Protein AF-A0A1X7JYM8-F1 (afdb_monomer_lite)

Structure (mmCIF, N/CA/C/O backbone):
data_AF-A0A1X7JYM8-F1
#
_entry.id   AF-A0A1X7JYM8-F1
#
loop_
_atom_site.group_PDB
_atom_site.id
_atom_site.type_symbol
_atom_site.label_atom_id
_atom_site.label_alt_id
_atom_site.label_comp_id
_atom_site.label_asym_id
_atom_site.label_entity_id
_atom_site.label_seq_id
_atom_site.pdbx_PDB_ins_code
_atom_site.Cartn_x
_atom_site.Cartn_y
_atom_site.Cartn_z
_atom_site.occupancy
_atom_site.B_iso_or_equiv
_atom_site.auth_seq_id
_atom_site.auth_comp_id
_atom_site.auth_asym_id
_atom_site.auth_atom_id
_atom_site.pdbx_PDB_model_num
ATOM 1 N N . MET A 1 1 ? -14.896 7.352 7.091 1.00 58.19 1 MET A N 1
ATOM 2 C CA . MET A 1 1 ? -14.446 7.261 5.686 1.00 58.19 1 MET A CA 1
ATOM 3 C C . MET A 1 1 ? -14.182 5.798 5.375 1.00 58.19 1 MET A C 1
ATOM 5 O O . MET A 1 1 ? -13.545 5.145 6.192 1.00 58.19 1 MET A O 1
ATOM 9 N N . ILE A 1 2 ? -14.685 5.273 4.258 1.00 74.69 2 ILE A N 1
ATOM 10 C CA . ILE A 1 2 ? -14.370 3.905 3.823 1.00 74.69 2 ILE A CA 1
ATOM 11 C C . ILE A 1 2 ? -13.033 3.957 3.074 1.00 74.69 2 ILE A C 1
ATOM 13 O O . ILE A 1 2 ? -12.925 4.636 2.052 1.00 74.69 2 ILE A O 1
ATOM 17 N N . LEU A 1 3 ? -12.007 3.284 3.605 1.00 80.62 3 LEU A N 1
ATOM 18 C CA . LEU A 1 3 ? -10.673 3.275 2.993 1.00 80.62 3 LEU A CA 1
ATOM 19 C C . LEU A 1 3 ? -10.613 2.444 1.714 1.00 80.62 3 LEU A C 1
ATOM 21 O O . LEU A 1 3 ? -9.874 2.803 0.808 1.00 80.62 3 LEU A O 1
ATOM 25 N N . LEU A 1 4 ? -11.395 1.372 1.620 1.00 88.06 4 LEU A N 1
ATOM 26 C CA . LEU A 1 4 ? -11.362 0.445 0.496 1.00 88.06 4 LEU A CA 1
ATOM 27 C C . LEU A 1 4 ? -12.768 0.303 -0.083 1.00 88.06 4 LEU A C 1
ATOM 29 O O . LEU A 1 4 ? -13.665 -0.135 0.633 1.00 88.06 4 LEU A O 1
ATOM 33 N N . THR A 1 5 ? -12.965 0.702 -1.340 1.00 91.06 5 THR A N 1
ATOM 34 C CA . THR A 1 5 ? -14.213 0.393 -2.055 1.00 91.06 5 THR A CA 1
ATOM 35 C C . THR A 1 5 ? -14.207 -1.074 -2.477 1.00 91.06 5 THR A C 1
ATOM 37 O O . THR A 1 5 ? -13.144 -1.705 -2.494 1.00 91.06 5 THR A O 1
ATOM 40 N N . ASP A 1 6 ? -15.374 -1.621 -2.809 1.00 92.81 6 ASP A N 1
ATOM 41 C CA . ASP A 1 6 ? -15.487 -3.026 -3.205 1.00 92.81 6 ASP A CA 1
ATOM 42 C C . ASP A 1 6 ? -14.690 -3.310 -4.486 1.00 92.81 6 ASP A C 1
ATOM 44 O O . ASP A 1 6 ? -13.996 -4.320 -4.565 1.00 92.81 6 ASP A O 1
ATOM 48 N N . GLU A 1 7 ? -14.643 -2.363 -5.426 1.00 92.69 7 GLU A N 1
ATOM 49 C CA . GLU A 1 7 ? -13.861 -2.496 -6.660 1.00 92.69 7 GLU A CA 1
ATOM 50 C C . GLU A 1 7 ? -12.353 -2.560 -6.374 1.00 92.69 7 GLU A C 1
ATOM 52 O O . GLU A 1 7 ? -11.640 -3.409 -6.911 1.00 92.69 7 GLU A O 1
ATOM 57 N N . LEU A 1 8 ? -11.855 -1.692 -5.482 1.00 93.88 8 LEU A N 1
ATOM 58 C CA . LEU A 1 8 ? -10.447 -1.709 -5.073 1.00 93.88 8 LEU A CA 1
ATOM 59 C C . LEU A 1 8 ? -10.113 -3.001 -4.324 1.00 93.88 8 LEU A C 1
ATOM 61 O O . LEU A 1 8 ? -9.036 -3.567 -4.515 1.00 93.88 8 LEU A O 1
ATOM 65 N N . ARG A 1 9 ? -11.038 -3.484 -3.487 1.00 95.25 9 ARG A N 1
ATOM 66 C CA . ARG A 1 9 ? -10.895 -4.752 -2.770 1.00 95.25 9 ARG A CA 1
ATOM 67 C C . ARG A 1 9 ? -10.773 -5.918 -3.740 1.00 95.25 9 ARG A C 1
ATOM 69 O O . ARG A 1 9 ? -9.861 -6.726 -3.592 1.00 95.25 9 ARG A O 1
ATOM 76 N N . GLU A 1 10 ? -11.661 -6.007 -4.721 1.00 95.62 10 GLU A N 1
ATOM 77 C CA . GLU A 1 10 ? -11.646 -7.074 -5.721 1.00 95.62 10 GLU A CA 1
ATOM 78 C C . GLU A 1 10 ? -10.353 -7.072 -6.536 1.00 95.62 10 GLU A C 1
ATOM 80 O O . GLU A 1 10 ? -9.746 -8.130 -6.721 1.00 95.62 10 GLU A O 1
ATOM 85 N N . GLN A 1 11 ? -9.885 -5.895 -6.959 1.00 95.50 11 GLN A N 1
ATOM 86 C CA . GLN A 1 11 ? -8.636 -5.768 -7.705 1.00 95.50 11 GLN A CA 1
ATOM 87 C C . GLN A 1 11 ? -7.419 -6.181 -6.863 1.00 95.50 11 GLN A C 1
ATOM 89 O O . GLN A 1 11 ? -6.588 -6.963 -7.325 1.00 95.50 11 GLN A O 1
ATOM 94 N N . LEU A 1 12 ? -7.327 -5.725 -5.611 1.00 96.38 12 LEU A N 1
ATOM 95 C CA . LEU A 1 12 ? -6.245 -6.123 -4.705 1.00 96.38 12 LEU A CA 1
ATOM 96 C C . LEU A 1 12 ? -6.267 -7.629 -4.397 1.00 96.38 12 LEU A C 1
ATOM 98 O O . LEU A 1 12 ? -5.208 -8.254 -4.328 1.00 96.38 12 LEU A O 1
ATOM 102 N N . LEU A 1 13 ? -7.452 -8.231 -4.244 1.00 97.00 13 LEU A N 1
ATOM 103 C CA . LEU A 1 13 ? -7.602 -9.679 -4.064 1.00 97.00 13 LEU A CA 1
ATOM 104 C C . LEU A 1 13 ? -7.183 -10.454 -5.317 1.00 97.00 13 LEU A C 1
ATOM 106 O O . LEU A 1 13 ? -6.566 -11.513 -5.205 1.00 97.00 13 LEU A O 1
ATOM 110 N N . ALA A 1 14 ? -7.501 -9.949 -6.511 1.00 96.44 14 ALA A N 1
ATOM 111 C CA . ALA A 1 14 ? -7.055 -10.548 -7.765 1.00 96.44 14 ALA A CA 1
ATOM 112 C C . ALA A 1 14 ? -5.522 -10.535 -7.868 1.00 96.44 14 ALA A C 1
ATOM 114 O O . ALA A 1 14 ? -4.927 -11.574 -8.161 1.00 96.44 14 ALA A O 1
ATOM 115 N N . ASN A 1 15 ? -4.885 -9.412 -7.528 1.00 96.62 15 ASN A N 1
ATOM 116 C CA . ASN A 1 15 ? -3.426 -9.310 -7.464 1.00 96.62 15 ASN A CA 1
ATOM 117 C C . ASN A 1 15 ? -2.840 -10.257 -6.403 1.00 96.62 15 ASN A C 1
ATOM 119 O O . ASN A 1 15 ? -1.876 -10.972 -6.670 1.00 96.62 15 ASN A O 1
ATOM 123 N N . GLY A 1 16 ? -3.478 -10.360 -5.232 1.00 94.50 16 GLY A N 1
ATOM 124 C CA . GLY A 1 16 ? -3.069 -11.247 -4.140 1.00 94.50 16 GLY A CA 1
ATOM 125 C C . GLY A 1 16 ? -3.154 -12.745 -4.446 1.00 94.50 16 GLY A C 1
ATOM 126 O O . GLY A 1 16 ? -2.506 -13.537 -3.755 1.00 94.50 16 GLY A O 1
ATOM 127 N N . ARG A 1 17 ? -3.900 -13.147 -5.486 1.00 94.75 17 ARG A N 1
ATOM 128 C CA . ARG A 1 17 ? -3.892 -14.515 -6.044 1.00 94.75 17 ARG A CA 1
ATOM 129 C C . ARG A 1 17 ? -2.700 -14.766 -6.972 1.00 94.75 17 ARG A C 1
ATOM 131 O O . ARG A 1 17 ? -2.383 -15.921 -7.230 1.00 94.75 17 ARG A O 1
ATOM 138 N N . ASN A 1 18 ? -2.043 -13.712 -7.454 1.00 93.12 18 ASN A N 1
ATOM 139 C CA . ASN A 1 18 ? -0.920 -13.771 -8.387 1.00 93.12 18 ASN A CA 1
ATOM 140 C C . ASN A 1 18 ? 0.295 -12.990 -7.846 1.00 93.12 18 ASN A C 1
ATOM 142 O O . ASN A 1 18 ? 0.737 -12.008 -8.438 1.00 93.12 18 ASN A O 1
ATOM 146 N N . ARG A 1 19 ? 0.811 -13.409 -6.684 1.00 84.56 19 ARG A N 1
ATOM 147 C CA . ARG A 1 19 ? 1.824 -12.670 -5.892 1.00 84.56 19 ARG A CA 1
ATOM 148 C C . ARG A 1 19 ? 3.223 -12.599 -6.517 1.00 84.56 19 ARG A C 1
ATOM 150 O O . ARG A 1 19 ? 4.082 -11.853 -6.045 1.00 84.56 19 ARG A O 1
ATOM 157 N N . ASP A 1 20 ? 3.474 -13.388 -7.555 1.00 86.44 20 ASP A N 1
ATOM 158 C CA . ASP A 1 20 ? 4.775 -13.429 -8.232 1.00 86.44 20 ASP A CA 1
ATOM 159 C C . ASP A 1 20 ? 4.919 -12.344 -9.309 1.00 86.44 20 ASP A C 1
ATOM 161 O O . ASP A 1 20 ? 5.988 -12.184 -9.896 1.00 86.44 20 ASP A O 1
ATOM 165 N N . VAL A 1 21 ? 3.861 -11.564 -9.541 1.00 91.94 21 VAL A N 1
ATOM 166 C CA . VAL A 1 21 ? 3.855 -10.436 -10.471 1.00 91.94 21 VAL A CA 1
ATOM 167 C C . VAL A 1 21 ? 4.217 -9.140 -9.745 1.00 91.94 21 VAL A C 1
ATOM 169 O O . VAL A 1 21 ? 3.833 -8.911 -8.603 1.00 91.94 21 VAL A O 1
ATOM 172 N N . ASP A 1 22 ? 4.971 -8.282 -10.428 1.00 93.19 22 ASP A N 1
ATOM 173 C CA . ASP A 1 22 ? 5.257 -6.920 -9.981 1.00 93.19 22 ASP A CA 1
ATOM 174 C C . ASP A 1 22 ? 4.069 -6.013 -10.321 1.00 93.19 22 ASP A C 1
ATOM 176 O O . ASP A 1 22 ? 3.961 -5.466 -11.422 1.00 93.19 22 ASP A O 1
ATOM 180 N N . HIS A 1 23 ? 3.114 -5.946 -9.397 1.00 95.44 23 HIS A N 1
ATOM 181 C CA . HIS A 1 23 ? 1.860 -5.237 -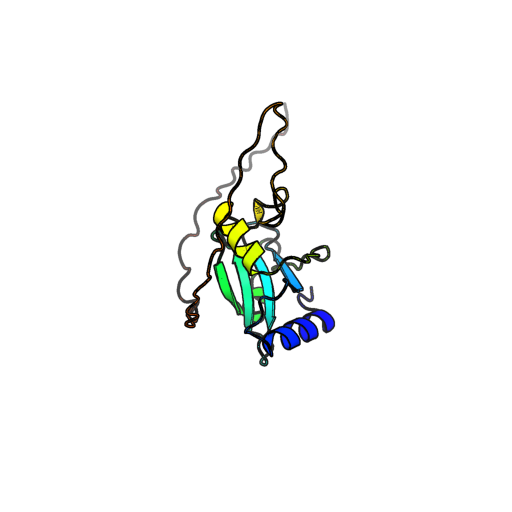9.609 1.00 95.44 23 HIS A CA 1
ATOM 182 C C . HIS A 1 23 ? 2.034 -3.721 -9.548 1.00 95.44 23 HIS A C 1
ATOM 184 O O . HIS A 1 23 ? 2.880 -3.170 -8.841 1.00 95.44 23 HIS A O 1
ATOM 190 N N . VAL A 1 24 ? 1.170 -3.028 -10.281 1.00 94.81 24 VAL A N 1
ATOM 191 C CA . VAL A 1 24 ? 1.003 -1.579 -10.158 1.00 94.81 24 VAL A CA 1
ATOM 192 C C . VAL A 1 24 ? 0.202 -1.291 -8.883 1.00 94.81 24 VAL A C 1
ATOM 194 O O . VAL A 1 24 ? -0.806 -1.967 -8.653 1.00 94.81 24 VAL A O 1
ATOM 197 N N . PRO A 1 25 ? 0.600 -0.304 -8.056 1.00 95.38 25 PRO A N 1
ATOM 198 C CA . PRO A 1 25 ? -0.183 0.095 -6.894 1.00 95.38 25 PRO A CA 1
ATOM 199 C C . PRO A 1 25 ? -1.624 0.442 -7.264 1.00 95.38 25 PRO A C 1
ATOM 201 O O . PRO A 1 25 ? -1.874 1.290 -8.120 1.00 95.38 25 PRO A O 1
ATOM 204 N N . VAL A 1 26 ? -2.569 -0.205 -6.588 1.00 94.69 26 VAL A N 1
ATOM 205 C CA . VAL A 1 26 ? -4.010 -0.048 -6.825 1.00 94.69 26 VAL A CA 1
ATOM 206 C C . VAL A 1 26 ? -4.570 1.099 -5.993 1.00 94.69 26 VAL A C 1
ATOM 208 O O . VAL A 1 26 ? -5.456 1.829 -6.430 1.00 94.69 26 VAL A O 1
ATOM 211 N N . VAL A 1 27 ? -4.048 1.278 -4.780 1.00 94.31 27 VAL A N 1
ATOM 212 C CA . VAL A 1 27 ? -4.508 2.315 -3.860 1.00 94.31 27 VAL A CA 1
ATOM 213 C C . VAL A 1 27 ? -3.340 2.908 -3.093 1.00 94.31 27 VAL A C 1
ATOM 215 O O . VAL A 1 27 ? -2.390 2.218 -2.723 1.00 94.31 27 VAL A O 1
ATOM 218 N N . LYS A 1 28 ? -3.436 4.212 -2.843 1.00 94.31 28 LYS A N 1
ATOM 219 C CA . LYS A 1 28 ? -2.511 4.951 -1.999 1.00 94.31 28 LYS A CA 1
ATOM 220 C C . LYS A 1 28 ? -3.222 5.442 -0.748 1.00 94.31 28 LYS A C 1
ATOM 222 O O . LYS A 1 28 ? -4.253 6.112 -0.835 1.00 94.31 28 LYS A O 1
ATOM 227 N N . PHE A 1 29 ? -2.624 5.164 0.398 1.00 94.69 29 PHE A N 1
ATOM 228 C CA . PHE A 1 29 ? -3.014 5.696 1.693 1.00 94.69 29 PHE A CA 1
ATOM 229 C C . PHE A 1 29 ? -1.976 6.694 2.191 1.00 94.69 29 PHE A C 1
ATOM 231 O O . PHE A 1 29 ? -0.792 6.592 1.856 1.00 94.69 29 PHE A O 1
ATOM 238 N N . PHE A 1 30 ? -2.405 7.661 2.993 1.00 93.88 30 PHE A N 1
ATOM 239 C CA . PHE A 1 30 ? -1.500 8.628 3.597 1.00 93.88 30 PHE A CA 1
ATOM 240 C C . PHE A 1 30 ? -1.999 9.122 4.954 1.00 93.88 30 PHE A C 1
ATOM 242 O O . PHE A 1 30 ? -3.197 9.158 5.236 1.00 93.88 30 PHE A O 1
ATOM 249 N N . ASN A 1 31 ? -1.050 9.521 5.795 1.00 93.06 31 ASN A N 1
ATOM 250 C CA . ASN A 1 31 ? -1.312 10.247 7.026 1.00 93.06 31 ASN A CA 1
ATOM 251 C C . ASN A 1 31 ? -1.452 11.753 6.716 1.00 93.06 31 ASN A C 1
ATOM 253 O O . ASN A 1 31 ? -0.459 12.377 6.331 1.00 93.06 31 ASN A O 1
ATOM 257 N N . PRO A 1 32 ? -2.633 12.373 6.901 1.00 90.50 32 PRO A N 1
ATOM 258 C CA . PRO A 1 32 ? -2.833 13.796 6.608 1.00 90.50 32 PRO A CA 1
ATOM 259 C C . PRO A 1 32 ? -2.040 14.748 7.522 1.00 90.50 32 PRO A C 1
ATOM 261 O O . PRO A 1 32 ? -1.893 15.922 7.191 1.00 90.50 32 PRO A O 1
ATOM 264 N N . PHE A 1 33 ? -1.514 14.269 8.653 1.00 87.38 33 PHE A N 1
ATOM 265 C CA . PHE A 1 33 ? -0.831 15.090 9.660 1.00 87.38 33 PHE A CA 1
ATOM 266 C C . PHE A 1 33 ? 0.677 14.851 9.765 1.00 87.38 33 PHE A C 1
ATOM 268 O O . PHE A 1 33 ? 1.310 15.401 10.666 1.00 87.38 33 PHE A O 1
ATOM 275 N N . GLY A 1 34 ? 1.284 14.049 8.888 1.00 83.62 34 GLY A N 1
ATOM 276 C CA . GLY A 1 34 ? 2.723 13.822 8.984 1.00 83.62 34 GLY A CA 1
ATOM 277 C C . GLY A 1 34 ? 3.267 12.735 8.075 1.00 83.62 34 GLY A C 1
ATOM 278 O O . GLY A 1 34 ? 3.084 12.754 6.859 1.00 83.62 34 GLY A O 1
ATOM 279 N N . GLU A 1 35 ? 4.041 11.835 8.672 1.00 85.69 35 GLU A N 1
ATOM 280 C CA . GLU A 1 35 ? 4.686 10.727 7.969 1.00 85.69 35 GLU A CA 1
ATOM 281 C C . GLU A 1 35 ? 3.751 9.529 7.843 1.00 85.69 35 GLU A C 1
ATOM 283 O O . GLU A 1 35 ? 2.844 9.347 8.660 1.00 85.69 35 GLU A O 1
ATOM 288 N N . GLY A 1 36 ? 3.977 8.720 6.810 1.00 91.75 36 GLY A N 1
ATOM 289 C CA . GLY A 1 36 ? 3.116 7.598 6.467 1.00 91.75 36 GLY A CA 1
ATOM 290 C C . GLY A 1 36 ? 2.498 7.771 5.091 1.00 91.75 36 GLY A C 1
ATOM 291 O O . GLY A 1 36 ? 1.523 8.504 4.915 1.00 91.75 36 GLY A O 1
ATOM 292 N N . VAL A 1 37 ? 3.067 7.072 4.117 1.00 94.12 37 VAL A N 1
ATOM 293 C CA . VAL A 1 37 ? 2.464 6.808 2.812 1.00 94.12 37 VAL A CA 1
ATOM 294 C C . VAL A 1 37 ? 2.515 5.306 2.580 1.00 94.12 37 VAL A C 1
ATOM 296 O O . VAL A 1 37 ? 3.551 4.691 2.792 1.00 94.12 37 VAL A O 1
ATOM 299 N N . TRP A 1 38 ? 1.416 4.722 2.119 1.00 95.69 38 TRP A N 1
ATOM 300 C CA . TRP A 1 38 ? 1.348 3.307 1.768 1.00 95.69 38 TRP A CA 1
ATOM 301 C C . TRP A 1 38 ? 0.782 3.166 0.364 1.00 95.69 38 TRP A C 1
ATOM 303 O O . TRP A 1 38 ? -0.257 3.742 0.054 1.00 95.69 38 TRP A O 1
ATOM 313 N N . LEU A 1 39 ? 1.455 2.405 -0.485 1.00 96.00 39 LEU A N 1
ATOM 314 C CA . LEU A 1 39 ? 1.024 2.025 -1.823 1.00 96.00 39 LEU A CA 1
ATOM 315 C C . LEU A 1 39 ? 0.700 0.536 -1.785 1.00 96.00 39 LEU A C 1
ATOM 317 O O . LEU A 1 39 ? 1.619 -0.275 -1.731 1.00 96.00 39 LEU A O 1
ATOM 321 N N . ALA A 1 40 ? -0.582 0.180 -1.781 1.00 96.75 40 ALA A N 1
ATOM 322 C CA . ALA A 1 40 ? -0.994 -1.217 -1.729 1.00 96.75 40 ALA A CA 1
ATOM 323 C C . ALA A 1 40 ? -1.133 -1.798 -3.139 1.00 96.75 40 ALA A C 1
ATOM 325 O O . ALA A 1 40 ? -1.748 -1.193 -4.026 1.00 96.75 40 ALA A O 1
ATOM 326 N N . THR A 1 41 ? -0.576 -2.989 -3.321 1.00 96.88 41 THR A N 1
ATOM 327 C CA . THR A 1 41 ? -0.598 -3.766 -4.563 1.00 96.88 41 THR A CA 1
ATOM 328 C C . THR A 1 41 ? -1.452 -5.017 -4.446 1.00 96.88 41 THR A C 1
ATOM 330 O O . THR A 1 41 ? -2.119 -5.376 -5.414 1.00 96.88 41 THR A O 1
ATOM 333 N N . GLU A 1 42 ? -1.490 -5.651 -3.275 1.00 97.12 42 GLU A N 1
ATOM 334 C CA . GLU A 1 42 ? -2.230 -6.888 -3.031 1.00 97.12 42 GLU A CA 1
ATOM 335 C C . GLU A 1 42 ? -2.993 -6.845 -1.706 1.00 97.12 42 GLU A C 1
ATOM 337 O O . GLU A 1 42 ? -2.616 -6.151 -0.760 1.00 97.12 42 GLU A O 1
ATOM 342 N N . LEU A 1 43 ? -4.043 -7.663 -1.634 1.00 97.19 43 LEU A N 1
ATOM 343 C CA . LEU A 1 43 ? -4.756 -8.001 -0.408 1.00 97.19 43 LE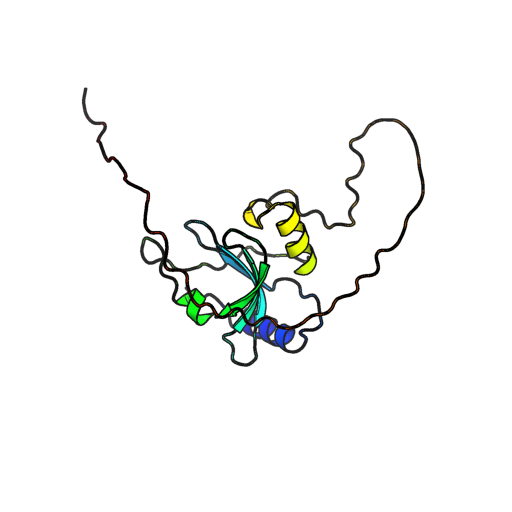U A CA 1
ATOM 344 C C . LEU A 1 43 ? -4.809 -9.523 -0.266 1.00 97.19 43 LEU A C 1
ATOM 346 O O . LEU A 1 43 ? -5.046 -10.249 -1.236 1.00 97.19 43 LEU A O 1
ATOM 350 N N . ASP A 1 44 ? -4.569 -10.015 0.943 1.00 94.94 44 ASP A N 1
ATOM 351 C CA . ASP A 1 44 ? -4.673 -11.432 1.252 1.00 94.94 44 ASP A CA 1
ATOM 352 C C . ASP A 1 44 ? -6.133 -11.933 1.175 1.00 94.94 44 ASP A C 1
ATOM 354 O O . ASP A 1 44 ? -7.066 -11.142 1.320 1.00 94.94 44 ASP A O 1
ATOM 358 N N . PRO A 1 45 ? -6.364 -13.244 0.975 1.00 93.00 45 PRO A N 1
ATOM 359 C CA . PRO A 1 45 ? -7.711 -13.821 0.935 1.00 93.00 45 PRO A CA 1
ATOM 360 C C . PRO A 1 45 ? -8.583 -13.538 2.170 1.00 93.00 45 PRO A C 1
ATOM 362 O O . PRO A 1 45 ? -9.801 -13.454 2.036 1.00 93.00 45 PRO A O 1
ATOM 365 N N . GLY A 1 46 ? -7.979 -13.391 3.353 1.00 92.75 46 GLY A N 1
ATOM 366 C CA . GLY A 1 46 ? -8.634 -12.991 4.601 1.00 92.75 46 GLY A CA 1
ATOM 367 C C . GLY A 1 46 ? -9.120 -11.540 4.605 1.00 92.75 46 GLY A C 1
ATOM 368 O O . GLY A 1 46 ? -9.934 -11.167 5.446 1.00 92.75 46 GLY A O 1
ATOM 369 N N . GLY A 1 47 ? -8.688 -10.735 3.634 1.00 92.50 47 GLY A N 1
ATOM 370 C CA . GLY A 1 47 ? -9.208 -9.398 3.388 1.00 92.50 47 GLY A CA 1
ATOM 371 C C . GLY A 1 47 ? -8.699 -8.334 4.357 1.00 92.50 47 GLY A C 1
ATOM 372 O O . GLY A 1 47 ? -9.272 -7.237 4.362 1.00 92.50 47 GLY A O 1
ATOM 373 N N . ASP A 1 48 ? -7.656 -8.644 5.132 1.00 94.75 48 ASP A N 1
ATOM 374 C CA . ASP A 1 48 ? -7.065 -7.741 6.122 1.00 94.75 48 ASP A CA 1
ATOM 375 C C . ASP A 1 48 ? -5.589 -7.443 5.847 1.00 94.75 48 ASP A C 1
ATOM 377 O O . ASP A 1 48 ? -5.181 -6.289 5.945 1.00 94.75 48 ASP A O 1
ATOM 381 N N . ILE A 1 49 ? -4.783 -8.432 5.454 1.00 96.31 49 ILE A N 1
ATOM 382 C CA . ILE A 1 49 ? -3.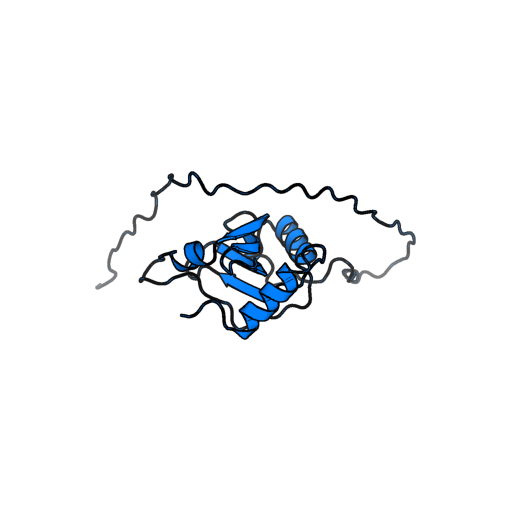348 -8.212 5.255 1.00 96.31 49 ILE A CA 1
ATOM 383 C C . ILE A 1 49 ? -3.101 -7.670 3.848 1.00 96.31 49 ILE A C 1
ATOM 385 O O . ILE A 1 49 ? -3.325 -8.356 2.851 1.00 96.31 49 ILE A O 1
ATOM 389 N N . MET A 1 50 ? -2.622 -6.433 3.761 1.00 96.75 50 MET A N 1
ATOM 390 C CA . MET A 1 50 ? -2.194 -5.796 2.517 1.00 96.75 50 MET A CA 1
ATOM 391 C C . MET A 1 50 ? -0.688 -5.960 2.319 1.00 96.75 50 MET A C 1
ATOM 393 O O . MET A 1 50 ? 0.053 -6.039 3.296 1.00 96.75 50 MET A O 1
ATOM 397 N N . PHE A 1 51 ? -0.240 -5.981 1.064 1.00 97.00 51 PHE A N 1
ATOM 398 C CA . PHE A 1 51 ? 1.174 -5.897 0.687 1.00 97.00 51 PHE A CA 1
ATOM 399 C C . PHE A 1 51 ? 1.404 -4.711 -0.251 1.00 97.00 51 PHE A C 1
ATOM 401 O O . PHE A 1 51 ? 0.511 -4.308 -1.003 1.00 97.00 51 PHE A O 1
ATOM 408 N N . GLY A 1 52 ? 2.609 -4.151 -0.190 1.00 96.25 52 GLY A N 1
ATOM 409 C CA . GLY A 1 52 ? 3.093 -3.154 -1.134 1.00 96.25 52 GLY A CA 1
ATOM 410 C C . GLY A 1 52 ? 4.236 -2.332 -0.553 1.00 96.25 52 GLY A C 1
ATOM 411 O O . GLY A 1 52 ? 5.033 -2.842 0.232 1.00 96.25 52 GLY A O 1
ATOM 412 N N . LEU A 1 53 ? 4.326 -1.058 -0.935 1.00 96.62 53 LEU A N 1
ATOM 413 C CA . LEU A 1 53 ? 5.376 -0.144 -0.477 1.00 96.62 53 LEU A CA 1
ATOM 414 C C . LEU A 1 53 ? 4.853 0.773 0.633 1.00 96.62 53 LEU A C 1
ATOM 416 O O . LEU A 1 53 ? 3.929 1.553 0.406 1.00 96.62 53 LEU A O 1
ATOM 420 N N . ALA A 1 54 ? 5.473 0.723 1.806 1.00 96.00 54 ALA A N 1
ATOM 421 C CA . ALA A 1 54 ? 5.189 1.593 2.939 1.00 96.00 54 ALA A CA 1
ATOM 422 C C . ALA A 1 54 ? 6.354 2.560 3.179 1.00 96.00 54 ALA A C 1
ATOM 424 O O . ALA A 1 54 ? 7.513 2.186 3.061 1.00 96.00 54 ALA A O 1
ATOM 425 N N . ASP A 1 55 ? 6.056 3.803 3.535 1.00 94.19 55 ASP A N 1
ATOM 426 C CA . ASP A 1 55 ? 7.038 4.808 3.929 1.00 94.19 55 ASP A CA 1
ATOM 427 C C . ASP A 1 55 ? 6.534 5.577 5.151 1.00 94.19 55 ASP A C 1
ATOM 429 O O . ASP A 1 55 ? 5.725 6.506 5.056 1.00 94.19 55 ASP A O 1
ATOM 433 N N . ILE A 1 56 ? 7.037 5.163 6.309 1.00 89.81 56 ILE A N 1
ATOM 434 C CA . ILE A 1 56 ? 6.811 5.781 7.623 1.00 89.81 56 ILE A CA 1
ATOM 435 C C . ILE A 1 56 ? 8.075 6.499 8.124 1.00 89.81 56 ILE A C 1
ATOM 437 O O . ILE A 1 56 ? 8.340 6.524 9.321 1.00 89.81 56 ILE A O 1
ATOM 441 N N . GLY A 1 57 ? 8.876 7.032 7.195 1.00 88.31 57 GLY A N 1
ATOM 442 C CA . GLY A 1 57 ? 10.192 7.626 7.456 1.00 88.31 57 GLY A CA 1
ATOM 443 C C . GLY A 1 57 ? 11.332 6.858 6.779 1.00 88.31 57 GLY A C 1
ATOM 444 O O . GLY A 1 57 ? 12.412 7.409 6.577 1.00 88.31 57 GLY A O 1
ATOM 445 N N . TYR A 1 58 ? 11.078 5.610 6.379 1.00 88.56 58 TYR A N 1
ATOM 446 C CA . TYR A 1 58 ? 11.954 4.807 5.535 1.00 88.56 58 TYR A CA 1
ATOM 447 C C . TYR A 1 58 ? 11.101 3.965 4.570 1.00 88.56 58 TYR A C 1
ATOM 449 O O . TYR A 1 58 ? 10.191 3.276 5.038 1.00 88.56 58 TYR A O 1
ATOM 457 N N . PRO A 1 59 ? 11.346 4.021 3.248 1.00 93.31 59 PRO A N 1
ATOM 458 C CA . PRO A 1 59 ? 10.568 3.269 2.273 1.00 93.31 59 PRO A CA 1
ATOM 459 C C . PRO A 1 59 ? 10.938 1.779 2.280 1.00 93.31 59 PRO A C 1
ATOM 461 O O . PRO A 1 59 ? 12.092 1.415 2.058 1.00 93.31 59 PRO A O 1
ATOM 464 N N . GLU A 1 60 ? 9.944 0.915 2.472 1.00 94.56 60 GLU A N 1
ATOM 465 C CA . GLU A 1 60 ? 10.098 -0.536 2.576 1.00 94.56 60 GLU A CA 1
ATOM 466 C C . GLU A 1 60 ? 8.947 -1.284 1.884 1.00 94.56 60 GLU A C 1
ATOM 468 O O . GLU A 1 60 ? 7.778 -0.912 2.000 1.00 94.56 60 GLU A O 1
ATOM 473 N N . LEU A 1 61 ? 9.277 -2.366 1.169 1.00 95.38 61 LEU A N 1
ATOM 474 C CA . LEU A 1 61 ? 8.283 -3.327 0.686 1.00 95.38 61 LEU A CA 1
ATOM 475 C C . LEU A 1 61 ? 7.911 -4.292 1.810 1.00 95.38 61 LEU A C 1
ATOM 477 O O . LEU A 1 61 ? 8.771 -5.014 2.311 1.00 95.38 61 LEU A O 1
ATOM 481 N N . GLY A 1 62 ? 6.633 -4.357 2.164 1.00 94.56 62 GLY A N 1
ATOM 482 C CA . GLY A 1 62 ? 6.190 -5.140 3.310 1.00 94.56 62 GLY A CA 1
ATOM 483 C C . GLY A 1 62 ? 4.699 -5.436 3.310 1.00 94.56 62 GLY A C 1
ATOM 484 O O . GLY A 1 62 ? 3.963 -5.046 2.405 1.00 94.56 62 GLY A O 1
ATOM 485 N N . SER A 1 63 ? 4.269 -6.160 4.342 1.00 95.44 63 SER A N 1
ATOM 486 C CA . SER A 1 63 ? 2.853 -6.412 4.623 1.00 95.44 63 SER A CA 1
ATOM 487 C C . SER A 1 63 ? 2.391 -5.619 5.839 1.00 95.44 63 SER A C 1
ATOM 489 O O . SER A 1 63 ? 3.174 -5.397 6.758 1.00 95.44 63 SER A O 1
ATOM 491 N N . TRP A 1 64 ? 1.121 -5.231 5.872 1.00 95.75 64 TRP A N 1
ATOM 492 C CA . TRP A 1 64 ? 0.508 -4.554 7.016 1.00 95.75 64 TRP A CA 1
ATOM 493 C C . TRP A 1 64 ? -0.994 -4.841 7.087 1.00 95.75 64 TRP A C 1
ATOM 495 O O . TRP A 1 64 ? -1.619 -5.178 6.082 1.00 95.75 64 TRP A O 1
ATOM 505 N N . SER A 1 65 ? -1.587 -4.701 8.273 1.00 95.25 65 SER A N 1
ATOM 506 C CA . SER A 1 65 ? -3.022 -4.916 8.471 1.00 95.25 65 SER A CA 1
ATOM 507 C C . SER A 1 65 ? -3.845 -3.678 8.093 1.00 95.25 65 SER A C 1
ATOM 509 O O . SER A 1 65 ? -3.545 -2.544 8.487 1.00 95.25 65 SER A O 1
ATOM 511 N N . LEU A 1 66 ? -4.918 -3.896 7.331 1.00 94.31 66 LEU A N 1
ATOM 512 C CA . LEU A 1 66 ? -5.918 -2.887 6.999 1.00 94.31 66 LEU A CA 1
ATOM 513 C C . LEU A 1 66 ? -6.696 -2.458 8.244 1.00 94.31 66 LEU A C 1
ATOM 515 O O . LEU A 1 66 ? -6.934 -1.263 8.423 1.00 94.31 66 LEU A O 1
ATOM 519 N N . SER A 1 67 ? -7.087 -3.400 9.102 1.00 93.44 67 SER A N 1
ATOM 520 C CA . SER A 1 67 ? -7.817 -3.099 10.333 1.00 93.44 67 SER A CA 1
ATOM 521 C C . SER A 1 67 ? -6.969 -2.301 11.324 1.00 93.44 67 SER A C 1
ATOM 523 O O . SER A 1 67 ? -7.465 -1.318 11.878 1.00 93.44 67 SER A O 1
ATOM 525 N N . GLU A 1 68 ? -5.679 -2.619 11.477 1.00 93.44 68 GLU A N 1
ATOM 526 C CA . GLU A 1 68 ? -4.758 -1.805 12.284 1.00 93.44 68 GLU A CA 1
ATOM 527 C C . GLU A 1 68 ? -4.614 -0.394 11.712 1.00 93.44 68 GLU A C 1
ATOM 529 O O . GLU A 1 68 ? -4.742 0.589 12.443 1.00 93.44 68 GLU A O 1
ATOM 534 N N . MET A 1 69 ? -4.442 -0.272 10.392 1.00 92.31 69 MET A N 1
ATOM 535 C CA . MET A 1 69 ? -4.374 1.024 9.715 1.00 92.31 69 MET A CA 1
ATOM 536 C C . MET A 1 69 ? -5.653 1.855 9.922 1.00 92.31 69 MET A C 1
ATOM 538 O O . MET A 1 69 ? -5.580 3.058 10.176 1.00 92.31 69 MET A O 1
ATOM 542 N N . GLN A 1 70 ? -6.831 1.226 9.864 1.00 91.38 70 GLN A N 1
ATOM 543 C CA . GLN A 1 70 ? -8.126 1.861 10.145 1.00 91.38 70 GLN A CA 1
ATOM 544 C C . GLN A 1 70 ? -8.311 2.224 11.624 1.00 91.38 70 GLN A C 1
ATOM 546 O O . GLN A 1 70 ? -9.079 3.137 11.949 1.00 91.38 70 GLN A O 1
ATOM 551 N N . ALA A 1 71 ? -7.631 1.523 12.530 1.00 92.75 71 ALA A N 1
ATOM 552 C CA . ALA A 1 71 ? -7.668 1.786 13.962 1.00 92.75 71 ALA A CA 1
ATOM 553 C C . ALA A 1 71 ? -6.787 2.975 14.374 1.00 92.75 71 ALA A C 1
ATOM 555 O O . ALA A 1 71 ? -7.008 3.536 15.449 1.00 92.75 71 ALA A O 1
ATOM 556 N N . ILE A 1 72 ? -5.851 3.417 13.525 1.00 90.50 72 ILE A N 1
ATOM 557 C CA . ILE A 1 72 ? -5.016 4.596 13.789 1.00 90.50 72 ILE A CA 1
ATOM 558 C C . ILE A 1 72 ? -5.908 5.820 14.047 1.00 90.50 72 ILE A C 1
ATOM 560 O O . ILE A 1 72 ? -6.842 6.123 13.296 1.00 90.50 72 ILE A O 1
ATOM 564 N N . ARG A 1 73 ? -5.620 6.530 15.142 1.00 91.50 73 ARG A N 1
ATOM 565 C CA . ARG A 1 73 ? -6.272 7.788 15.518 1.00 91.50 73 ARG A CA 1
ATOM 566 C C . ARG A 1 73 ? -5.241 8.903 15.535 1.00 91.50 73 ARG A C 1
ATOM 568 O O . ARG A 1 73 ? -4.280 8.869 16.298 1.00 91.50 73 ARG A O 1
ATOM 575 N N . LEU A 1 74 ? -5.464 9.876 14.669 1.00 89.56 74 LEU A N 1
ATOM 576 C CA . LEU A 1 74 ? -4.651 11.065 14.479 1.00 89.56 74 LEU A CA 1
ATOM 577 C C . LEU A 1 74 ? -5.309 12.269 15.176 1.00 89.56 74 LEU A C 1
ATOM 579 O O . LEU A 1 74 ? -6.446 12.165 15.660 1.00 89.56 74 LEU A O 1
ATOM 583 N N . PRO A 1 75 ? -4.622 13.426 15.240 1.00 91.81 75 PRO A N 1
ATOM 584 C CA . PRO A 1 75 ? -5.219 14.657 15.741 1.00 91.81 75 PRO A CA 1
ATOM 585 C C . PRO A 1 75 ? -6.593 14.944 15.123 1.00 91.81 75 PRO A C 1
ATOM 587 O O . PRO A 1 75 ? -6.870 14.599 13.974 1.00 91.81 75 PRO A O 1
ATOM 590 N N . PHE A 1 76 ? -7.467 15.564 15.920 1.00 88.31 76 PHE A N 1
ATOM 591 C CA . PHE A 1 76 ? -8.857 15.875 15.556 1.00 88.31 76 PHE A CA 1
ATOM 592 C C . PHE A 1 76 ? -9.740 14.650 15.258 1.00 88.31 76 PHE A C 1
ATOM 594 O O . PHE A 1 76 ? -10.804 14.785 14.661 1.00 88.31 76 PHE A O 1
ATOM 601 N N . GLY A 1 77 ? -9.327 13.454 15.696 1.00 86.31 77 GLY A N 1
ATOM 602 C CA . GLY A 1 77 ? -10.092 12.221 15.497 1.00 86.31 77 GLY A CA 1
ATOM 603 C C . GLY A 1 77 ? -10.052 11.702 14.060 1.00 86.31 77 GLY A C 1
ATOM 604 O O . GLY A 1 77 ? -10.853 10.839 13.702 1.00 86.31 77 GLY A O 1
ATOM 605 N N . MET A 1 78 ? -9.133 12.216 13.240 1.00 88.38 78 MET A N 1
ATOM 606 C CA . MET A 1 78 ? -8.945 11.735 11.875 1.00 88.38 78 MET A CA 1
ATOM 607 C C . MET A 1 78 ? -8.224 10.384 11.883 1.00 88.38 78 MET A C 1
ATOM 609 O O . MET A 1 78 ? -7.591 9.993 12.866 1.00 88.38 78 MET A O 1
ATOM 613 N N . GLY A 1 79 ? -8.328 9.657 10.781 1.00 92.38 79 GLY A N 1
ATOM 614 C CA . GLY A 1 79 ? -7.566 8.436 10.547 1.00 92.38 79 GLY A CA 1
ATOM 615 C C . GLY A 1 79 ? -6.630 8.611 9.362 1.00 92.38 79 GLY A C 1
ATOM 616 O O . GLY A 1 79 ? -6.508 9.699 8.799 1.00 92.38 79 GLY A O 1
ATOM 617 N N . ILE A 1 80 ? -6.007 7.511 8.961 1.00 93.75 80 ILE A N 1
ATOM 618 C CA . ILE A 1 80 ? -5.380 7.419 7.644 1.00 93.75 80 ILE A CA 1
ATOM 619 C C . ILE A 1 80 ? -6.433 7.705 6.566 1.00 93.75 80 ILE A C 1
ATOM 621 O O . ILE A 1 80 ? -7.603 7.350 6.724 1.00 93.75 80 ILE A O 1
ATOM 625 N N . GLU A 1 81 ? -6.021 8.350 5.478 1.00 93.31 81 GLU A N 1
ATOM 626 C CA . GLU A 1 81 ? -6.885 8.686 4.349 1.00 93.31 81 GLU A CA 1
ATOM 627 C C . GLU A 1 81 ? -6.458 7.956 3.078 1.00 93.31 81 GLU A C 1
ATOM 629 O O . GLU A 1 81 ? -5.301 7.566 2.916 1.00 93.31 81 GLU A O 1
ATOM 634 N N . ARG A 1 82 ? -7.410 7.782 2.157 1.00 93.31 82 ARG A N 1
ATOM 635 C CA . ARG A 1 82 ? -7.157 7.281 0.805 1.00 93.31 82 ARG A CA 1
ATOM 636 C C . ARG A 1 82 ? -7.005 8.453 -0.160 1.00 93.31 82 ARG A C 1
ATOM 638 O O . ARG A 1 82 ? -7.868 9.325 -0.217 1.00 93.31 82 ARG A O 1
ATOM 645 N N . ASP A 1 83 ? -5.960 8.420 -0.978 1.00 90.81 83 ASP A N 1
ATOM 646 C CA . ASP A 1 83 ? -5.753 9.371 -2.070 1.00 90.81 83 ASP A CA 1
ATOM 647 C C . ASP A 1 83 ? -6.644 8.995 -3.267 1.00 90.81 83 ASP A C 1
ATOM 649 O O . ASP A 1 83 ? -6.419 7.987 -3.937 1.00 90.81 83 ASP A O 1
ATOM 653 N N . LEU A 1 84 ? -7.684 9.796 -3.519 1.00 85.75 84 LEU A N 1
ATOM 654 C CA . LEU A 1 84 ? -8.657 9.560 -4.595 1.00 85.75 84 LEU A CA 1
ATOM 655 C C . LEU A 1 84 ? -8.104 9.869 -5.990 1.00 85.75 84 LEU A C 1
ATOM 657 O O . LEU A 1 84 ? -8.650 9.390 -6.980 1.00 85.75 84 LEU A O 1
ATOM 661 N N . LEU A 1 85 ? -7.054 10.689 -6.069 1.00 79.56 85 LEU A N 1
ATOM 662 C CA . LEU A 1 85 ? -6.440 11.122 -7.326 1.00 79.56 85 LEU A CA 1
ATOM 663 C C . LEU A 1 85 ? -5.180 10.314 -7.652 1.00 79.56 85 LEU A C 1
ATOM 665 O O . LEU A 1 85 ? -4.490 10.600 -8.631 1.00 79.56 85 LEU A O 1
ATOM 669 N N . SER A 1 86 ? -4.862 9.316 -6.828 1.00 74.56 86 SER A N 1
ATOM 670 C CA . SER A 1 86 ? -3.726 8.440 -7.051 1.00 74.56 86 SER A CA 1
ATOM 671 C C . SER A 1 86 ? -3.999 7.521 -8.238 1.00 74.56 86 SER A C 1
ATOM 673 O O . SER A 1 86 ? -4.682 6.510 -8.110 1.00 74.56 86 SER A O 1
ATOM 675 N N . ALA A 1 87 ? -3.420 7.865 -9.385 1.00 75.00 87 ALA A N 1
ATOM 676 C CA . ALA A 1 87 ? -3.348 7.013 -10.562 1.00 75.00 87 ALA A CA 1
ATOM 677 C C . ALA A 1 87 ? -1.882 6.875 -10.985 1.00 75.00 87 ALA A C 1
ATOM 679 O O . ALA A 1 87 ? -1.166 7.867 -11.132 1.00 75.00 87 ALA A O 1
ATOM 680 N N . THR A 1 88 ? -1.427 5.641 -11.168 1.00 83.44 88 THR A N 1
ATOM 681 C CA . THR A 1 88 ? -0.087 5.332 -11.667 1.00 83.44 88 THR A CA 1
ATOM 682 C C . THR A 1 88 ? -0.149 4.108 -12.567 1.00 83.44 88 THR A C 1
ATOM 684 O O . THR A 1 88 ? -1.017 3.257 -12.405 1.00 83.44 88 THR A O 1
ATOM 687 N N . SER A 1 89 ? 0.758 4.045 -13.535 1.00 87.50 89 SER A N 1
ATOM 688 C CA . SER A 1 89 ? 0.981 2.885 -14.402 1.00 87.50 89 SER A CA 1
ATOM 689 C C . SER A 1 89 ? 2.324 2.206 -14.120 1.00 87.50 89 SER A C 1
ATOM 691 O O . SER A 1 89 ? 2.710 1.285 -14.836 1.00 87.50 89 SER A O 1
ATOM 693 N N . LEU A 1 90 ? 3.055 2.674 -13.102 1.00 89.44 90 LEU A N 1
ATOM 694 C CA . LEU A 1 90 ? 4.374 2.158 -12.753 1.00 89.44 90 LEU A CA 1
ATOM 695 C C . LEU A 1 90 ? 4.262 1.017 -11.731 1.00 89.44 90 LEU A C 1
ATOM 697 O O . LEU A 1 90 ? 3.554 1.185 -10.733 1.00 89.44 90 LEU A O 1
ATOM 701 N N . PRO A 1 91 ? 4.979 -0.104 -11.935 1.00 94.12 91 PRO A N 1
ATOM 702 C CA . PRO A 1 91 ? 5.040 -1.199 -10.971 1.00 94.12 91 PRO A CA 1
ATOM 703 C C . PRO A 1 91 ? 5.616 -0.773 -9.620 1.00 94.12 91 PRO A C 1
ATOM 705 O O . PRO A 1 91 ? 6.403 0.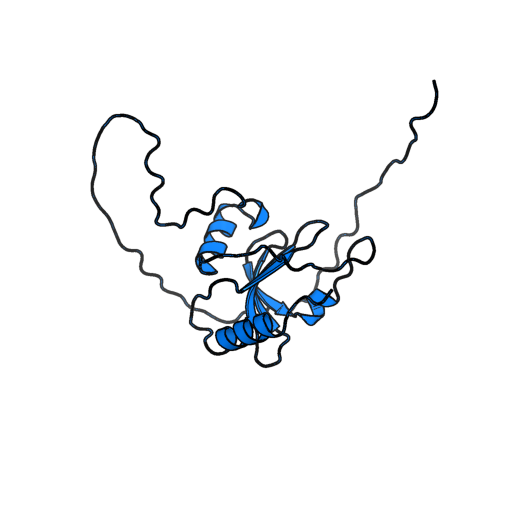178 -9.534 1.00 94.12 91 PRO A O 1
ATOM 708 N N . VAL A 1 92 ? 5.260 -1.492 -8.555 1.00 93.38 92 VAL A N 1
ATOM 709 C CA . VAL A 1 92 ? 5.690 -1.160 -7.191 1.00 93.38 92 VAL A CA 1
ATOM 710 C C . VAL A 1 92 ? 7.205 -1.251 -7.009 1.00 93.38 92 VAL A C 1
ATOM 712 O O . VAL A 1 92 ? 7.759 -0.473 -6.235 1.00 93.38 92 VAL A O 1
ATOM 715 N N . SER A 1 93 ? 7.907 -2.103 -7.764 1.00 92.75 93 SER A N 1
ATOM 716 C CA . SER A 1 93 ? 9.376 -2.143 -7.739 1.00 92.75 93 SER A CA 1
ATOM 717 C C . SER A 1 93 ? 10.023 -0.825 -8.186 1.00 92.75 93 SER A C 1
ATOM 719 O O . SER A 1 93 ? 10.986 -0.366 -7.572 1.00 92.75 93 SER A O 1
ATOM 721 N N . VAL A 1 94 ? 9.456 -0.166 -9.203 1.00 92.88 94 VAL A N 1
ATOM 722 C CA . VAL A 1 94 ? 9.929 1.134 -9.704 1.00 92.88 94 VAL A CA 1
ATOM 723 C C . VAL A 1 94 ? 9.708 2.212 -8.649 1.00 92.88 94 VAL A C 1
ATOM 725 O O . VAL A 1 94 ? 10.575 3.056 -8.423 1.00 92.88 94 VAL A O 1
ATOM 728 N N . TRP A 1 95 ? 8.563 2.162 -7.968 1.00 92.38 95 TRP A N 1
ATOM 729 C CA . TRP A 1 95 ? 8.280 3.034 -6.833 1.00 92.38 95 TRP A CA 1
ATOM 730 C C . TRP A 1 95 ? 9.248 2.809 -5.674 1.00 92.38 95 TRP A C 1
ATOM 732 O O . TRP A 1 95 ? 9.731 3.784 -5.101 1.00 92.38 95 TRP A O 1
ATOM 742 N N . ALA A 1 96 ? 9.544 1.551 -5.347 1.00 92.88 96 ALA A N 1
ATOM 743 C CA . ALA A 1 96 ? 10.449 1.189 -4.265 1.00 92.88 96 ALA A CA 1
ATOM 744 C C . ALA A 1 96 ? 11.865 1.711 -4.529 1.00 92.88 96 ALA A C 1
ATOM 746 O O . ALA A 1 96 ? 12.454 2.350 -3.659 1.00 92.88 96 ALA A O 1
ATOM 747 N N . GLU A 1 97 ? 12.380 1.517 -5.745 1.00 91.44 97 GLU A N 1
ATOM 748 C CA . GLU A 1 97 ? 13.715 1.988 -6.112 1.00 91.44 97 GLU A CA 1
ATOM 749 C C . GLU A 1 97 ? 13.795 3.517 -6.106 1.00 91.44 97 GLU A C 1
ATOM 751 O O . GLU A 1 97 ? 14.681 4.092 -5.476 1.00 91.44 97 GLU A O 1
ATOM 756 N N . ALA A 1 98 ? 12.815 4.195 -6.711 1.00 89.50 98 ALA A N 1
ATOM 757 C CA . ALA A 1 98 ? 12.780 5.654 -6.717 1.00 89.50 98 ALA A CA 1
ATOM 758 C C . ALA A 1 98 ? 12.654 6.241 -5.299 1.00 89.50 98 ALA A C 1
ATOM 760 O O . ALA A 1 98 ? 13.260 7.269 -4.990 1.00 89.50 98 ALA A O 1
ATOM 761 N N . ALA A 1 99 ? 11.877 5.601 -4.421 1.00 90.69 99 ALA A N 1
ATOM 762 C CA . ALA A 1 99 ? 11.749 6.019 -3.030 1.00 90.69 99 ALA A CA 1
ATOM 763 C C . ALA A 1 99 ? 13.048 5.792 -2.250 1.00 90.69 99 ALA A C 1
ATOM 765 O O . ALA A 1 99 ? 13.447 6.664 -1.482 1.00 90.69 99 ALA A O 1
ATOM 766 N N . ARG A 1 100 ? 13.736 4.668 -2.480 1.00 88.19 100 ARG A N 1
ATOM 767 C CA . ARG A 1 100 ? 15.040 4.356 -1.883 1.00 88.19 100 ARG A CA 1
ATOM 768 C C . ARG A 1 100 ? 16.100 5.383 -2.275 1.00 88.19 100 ARG A C 1
ATOM 770 O O . ARG A 1 100 ? 16.839 5.845 -1.411 1.00 88.19 100 ARG A O 1
ATOM 777 N N . GLU A 1 101 ? 16.152 5.774 -3.548 1.00 88.44 101 GLU A N 1
ATOM 778 C CA . GLU A 1 101 ? 17.064 6.818 -4.037 1.00 88.44 101 GLU A CA 1
ATOM 779 C C . GLU A 1 101 ? 16.746 8.199 -3.448 1.00 88.44 101 GLU A C 1
ATOM 781 O O . GLU A 1 101 ? 17.653 8.950 -3.093 1.00 88.44 101 GLU A O 1
ATOM 786 N N . ALA A 1 102 ? 15.461 8.538 -3.327 1.00 85.19 102 ALA A N 1
ATOM 787 C CA . ALA A 1 102 ? 15.015 9.817 -2.776 1.00 85.19 102 ALA A CA 1
ATOM 788 C C . ALA A 1 102 ? 15.007 9.860 -1.234 1.00 85.19 102 ALA A C 1
ATOM 790 O O . ALA A 1 102 ? 14.807 10.927 -0.654 1.00 85.19 102 ALA A O 1
ATOM 791 N N . GLY A 1 103 ? 15.162 8.711 -0.572 1.00 86.31 103 GLY A N 1
ATOM 792 C CA . GLY A 1 103 ? 15.012 8.529 0.874 1.00 86.31 103 GLY A CA 1
ATOM 793 C C . GLY A 1 103 ? 13.564 8.536 1.386 1.00 86.31 103 GLY A C 1
ATOM 794 O O . GLY A 1 103 ? 13.344 8.218 2.548 1.00 86.31 103 GLY A O 1
ATOM 795 N N . SER A 1 104 ? 12.575 8.892 0.557 1.00 87.25 104 SER A N 1
ATOM 796 C CA . SER A 1 104 ? 11.144 8.850 0.887 1.00 87.25 104 SER A CA 1
ATOM 797 C C . SER A 1 104 ? 10.279 8.956 -0.377 1.00 87.25 104 SER A C 1
ATOM 799 O O . SER A 1 104 ? 10.611 9.669 -1.327 1.00 87.25 104 SER A O 1
ATOM 801 N N . ILE A 1 105 ? 9.103 8.325 -0.360 1.00 84.94 105 ILE A N 1
ATOM 802 C CA . ILE A 1 105 ? 8.057 8.441 -1.388 1.00 84.94 105 ILE A CA 1
ATOM 803 C C . ILE A 1 105 ? 7.571 9.895 -1.509 1.00 84.94 105 ILE A C 1
ATOM 805 O O . ILE A 1 105 ? 7.277 10.371 -2.608 1.00 84.94 105 ILE A O 1
ATOM 809 N N . ARG A 1 106 ? 7.498 10.634 -0.392 1.00 75.69 106 ARG A N 1
ATOM 810 C CA . ARG A 1 106 ? 6.931 11.999 -0.338 1.00 75.69 106 ARG A CA 1
ATOM 811 C C . ARG A 1 106 ? 7.758 13.026 -1.104 1.00 75.69 106 ARG A C 1
ATOM 813 O O . ARG A 1 106 ? 7.200 13.969 -1.665 1.00 75.69 106 ARG A O 1
ATOM 820 N N . VAL A 1 107 ? 9.073 12.832 -1.157 1.00 56.59 107 VAL A N 1
ATOM 821 C CA . VAL A 1 107 ? 10.007 13.722 -1.863 1.00 56.59 107 VAL A CA 1
ATOM 822 C C . VAL A 1 107 ? 9.796 13.643 -3.384 1.00 56.59 107 VAL A C 1
ATOM 824 O O . VAL A 1 107 ? 10.091 14.590 -4.114 1.00 56.59 107 VAL A O 1
ATOM 827 N N . ASN A 1 108 ? 9.188 12.562 -3.883 1.00 49.19 108 ASN A N 1
ATOM 828 C CA . ASN A 1 108 ? 9.130 12.244 -5.306 1.00 49.19 108 ASN A CA 1
ATOM 829 C C . ASN A 1 108 ? 7.894 12.781 -6.063 1.00 49.19 108 ASN A C 1
ATOM 831 O O . ASN A 1 108 ? 7.425 12.169 -7.020 1.00 49.19 108 ASN A O 1
ATOM 835 N N . ARG A 1 109 ? 7.359 13.961 -5.715 1.00 46.44 109 ARG A N 1
ATOM 836 C CA . ARG A 1 109 ? 6.260 14.560 -6.512 1.00 46.44 109 ARG A CA 1
ATOM 837 C C . ARG A 1 109 ? 6.712 15.075 -7.892 1.00 46.44 109 ARG A C 1
ATOM 839 O O . ARG A 1 109 ? 5.869 15.454 -8.699 1.00 46.44 109 ARG A O 1
ATOM 846 N N . ARG A 1 110 ? 8.025 15.134 -8.166 1.00 40.31 110 ARG A N 1
ATOM 847 C CA . ARG A 1 110 ? 8.596 15.794 -9.360 1.00 40.31 110 ARG A CA 1
ATOM 848 C C . ARG A 1 110 ? 9.611 14.978 -10.173 1.00 40.31 110 ARG A C 1
ATOM 850 O O . ARG A 1 110 ? 9.994 15.451 -11.237 1.00 40.31 110 ARG A O 1
ATOM 857 N N . CYS A 1 111 ? 10.027 13.789 -9.729 1.00 40.44 111 CYS A N 1
ATOM 858 C CA . CYS A 1 111 ? 11.127 13.039 -10.360 1.00 40.44 111 CYS A CA 1
ATOM 859 C C . CYS A 1 111 ? 10.732 11.650 -10.878 1.00 40.44 111 CYS A C 1
ATOM 861 O O . CYS A 1 111 ? 11.608 10.889 -11.277 1.00 40.44 111 CYS A O 1
ATOM 863 N N . MET A 1 112 ? 9.438 11.323 -10.924 1.00 47.22 112 MET A N 1
ATOM 864 C CA . MET A 1 112 ? 8.940 10.025 -11.388 1.00 47.22 112 MET A CA 1
ATOM 865 C C . MET A 1 112 ? 8.953 9.907 -12.914 1.00 47.22 112 MET A C 1
ATOM 867 O O . MET A 1 112 ? 7.933 9.781 -13.585 1.00 47.22 112 MET A O 1
ATOM 871 N N . VAL A 1 113 ? 10.152 10.003 -13.466 1.00 44.03 113 VAL A N 1
ATOM 872 C CA . VAL A 1 113 ? 10.479 9.546 -14.805 1.00 44.03 113 VAL A CA 1
ATOM 873 C C . VAL A 1 113 ? 10.947 8.097 -14.626 1.00 44.03 113 VAL A C 1
ATOM 875 O O . VAL A 1 113 ? 11.800 7.860 -13.769 1.00 44.03 113 VAL A O 1
ATOM 878 N N . PRO A 1 114 ? 10.385 7.114 -15.349 1.00 38.34 114 PRO A N 1
ATOM 879 C CA . PRO A 1 114 ? 10.777 5.718 -15.184 1.00 38.34 114 PRO A CA 1
ATOM 880 C C . PRO A 1 114 ? 12.291 5.547 -15.412 1.00 38.34 114 PRO A C 1
ATOM 882 O O . PRO A 1 114 ? 12.830 6.177 -16.331 1.00 38.34 114 PRO A O 1
ATOM 885 N N . PRO A 1 115 ? 12.986 4.694 -14.633 1.00 40.47 115 PRO A N 1
ATOM 886 C CA . PRO A 1 115 ? 14.367 4.334 -14.922 1.00 40.47 115 PRO A CA 1
ATOM 887 C C . PRO A 1 115 ? 14.391 3.607 -16.273 1.00 40.47 115 PRO A C 1
ATOM 889 O O . PRO A 1 115 ? 13.933 2.477 -16.400 1.00 40.47 115 PRO A O 1
ATOM 892 N N . GLY A 1 116 ? 14.831 4.313 -17.318 1.00 43.06 116 GLY A N 1
ATOM 893 C CA . GLY A 1 116 ? 14.775 3.850 -18.710 1.00 43.06 116 GLY A CA 1
ATOM 894 C C . GLY A 1 116 ? 14.283 4.905 -19.703 1.00 43.06 116 GLY A C 1
ATOM 895 O O . GLY A 1 116 ? 14.630 4.839 -20.880 1.00 43.06 116 GLY A O 1
ATOM 896 N N . VAL A 1 117 ? 13.577 5.944 -19.245 1.00 40.94 117 VAL A N 1
ATOM 897 C CA . VAL A 1 117 ? 13.542 7.203 -19.996 1.00 40.94 117 VAL A CA 1
ATOM 898 C C . VAL A 1 117 ? 14.850 7.895 -19.670 1.00 40.94 117 VAL A C 1
ATOM 900 O O . VAL A 1 117 ? 15.047 8.401 -18.565 1.00 40.94 117 VAL A O 1
ATOM 903 N N . ALA A 1 118 ? 15.780 7.842 -20.624 1.00 33.00 118 ALA A N 1
ATOM 904 C CA . ALA A 1 118 ? 16.983 8.648 -20.579 1.00 33.00 118 ALA A CA 1
ATOM 905 C C . ALA A 1 118 ? 16.588 10.050 -20.106 1.00 33.00 118 ALA A C 1
ATOM 907 O O . ALA A 1 118 ? 15.703 10.681 -20.691 1.00 33.00 118 ALA A O 1
ATOM 908 N N . LYS A 1 119 ? 17.252 10.552 -19.059 1.00 36.81 119 LYS A N 1
ATOM 909 C CA . LYS A 1 119 ? 17.446 11.992 -18.957 1.00 36.81 119 LYS A CA 1
ATOM 910 C C . LYS A 1 119 ? 18.105 12.363 -20.281 1.00 36.81 119 LYS A C 1
ATOM 912 O O . LYS A 1 119 ? 19.303 12.148 -20.447 1.00 36.81 119 LYS A O 1
ATOM 917 N N . GLY A 1 120 ? 17.302 12.794 -21.258 1.00 29.67 120 GLY A N 1
ATOM 918 C CA . GLY A 1 120 ? 17.817 13.426 -22.462 1.00 29.67 120 GLY A CA 1
ATOM 919 C C . GLY A 1 120 ? 18.831 14.454 -21.978 1.00 29.67 120 GLY A C 1
ATOM 920 O O . GLY A 1 120 ? 18.572 15.098 -20.951 1.00 29.67 120 GLY A O 1
ATOM 921 N N . PRO A 1 121 ? 20.022 14.501 -22.591 1.00 29.89 121 PRO A N 1
ATOM 922 C CA . PRO A 1 121 ? 21.142 15.196 -21.994 1.00 29.89 121 PRO A CA 1
ATOM 923 C C . PRO A 1 121 ? 20.684 16.627 -21.751 1.00 29.89 121 PRO A C 1
ATOM 925 O O . PRO A 1 121 ? 19.948 17.193 -22.566 1.00 29.89 121 PRO A O 1
ATOM 928 N N . LEU A 1 122 ? 21.099 17.230 -20.637 1.00 35.59 122 LEU A N 1
ATOM 929 C CA . LEU A 1 122 ? 21.138 18.681 -20.630 1.00 35.59 122 LEU A CA 1
ATOM 930 C C . LEU A 1 122 ? 21.847 19.065 -21.932 1.00 35.59 122 LEU A C 1
ATOM 932 O O . LEU A 1 122 ? 22.970 18.610 -22.153 1.00 35.59 122 LEU A O 1
ATOM 936 N N . TRP A 1 123 ? 21.159 19.786 -22.819 1.00 26.02 123 TRP A N 1
ATOM 937 C CA . TRP A 1 123 ? 21.739 20.268 -24.060 1.00 26.02 123 TRP A CA 1
ATOM 938 C C . TRP A 1 123 ? 23.103 20.890 -23.745 1.00 26.02 123 TRP A C 1
ATOM 940 O O . TRP A 1 123 ? 23.194 21.978 -23.179 1.00 26.02 123 TRP A O 1
ATOM 950 N N . ARG A 1 124 ? 24.172 20.198 -24.126 1.00 29.91 124 ARG A N 1
ATOM 951 C CA . ARG A 1 124 ? 25.432 20.812 -24.506 1.00 29.91 124 ARG A CA 1
ATOM 952 C C . ARG A 1 124 ? 25.790 20.221 -25.852 1.00 29.91 124 ARG A C 1
ATOM 954 O O . ARG A 1 124 ? 25.827 19.008 -26.022 1.00 29.91 124 ARG A O 1
ATOM 961 N N . CYS A 1 125 ? 25.967 21.120 -26.811 1.00 30.75 125 CYS A N 1
ATOM 962 C CA . CYS A 1 125 ? 26.555 20.827 -28.105 1.00 30.75 125 CYS A CA 1
ATOM 963 C C . CYS A 1 125 ? 27.815 19.964 -27.899 1.00 30.75 125 CYS A C 1
ATOM 965 O O . CYS A 1 125 ? 28.694 20.380 -27.143 1.00 30.75 125 CYS A O 1
ATOM 967 N N . GLY A 1 126 ? 27.879 18.791 -28.541 1.00 30.41 126 GLY A N 1
ATOM 968 C CA . GLY A 1 126 ? 29.110 18.004 -28.669 1.00 30.41 126 GLY A CA 1
ATOM 969 C C . GLY A 1 126 ? 29.073 16.571 -28.124 1.00 30.41 126 GLY A C 1
ATOM 970 O O . GLY A 1 126 ? 29.356 16.338 -26.958 1.00 30.41 126 GLY A O 1
ATOM 971 N N . GLU A 1 127 ? 28.869 15.639 -29.059 1.00 28.94 127 GLU A N 1
ATOM 972 C CA . GLU A 1 127 ? 29.681 14.421 -29.247 1.00 28.94 127 GLU A CA 1
ATOM 973 C C . GLU A 1 127 ? 29.340 13.085 -28.543 1.00 28.94 127 GLU A C 1
ATOM 975 O O . GLU A 1 127 ? 29.000 12.984 -27.371 1.00 28.94 127 GLU A O 1
ATOM 980 N N . GLN A 1 128 ? 29.417 12.040 -29.374 1.00 37.84 128 GLN A N 1
ATOM 981 C CA . GLN A 1 128 ? 28.984 10.645 -29.242 1.00 37.84 128 GLN A CA 1
ATOM 982 C C . GLN A 1 128 ? 29.786 9.804 -28.233 1.00 37.84 128 GLN A C 1
ATOM 984 O O . GLN A 1 128 ? 31.000 9.945 -28.165 1.00 37.84 128 GLN A O 1
ATOM 989 N N . ALA A 1 129 ? 29.159 8.772 -27.644 1.00 29.00 129 ALA A N 1
ATOM 990 C CA . ALA A 1 129 ? 29.803 7.463 -27.425 1.00 29.00 129 ALA A CA 1
ATOM 991 C C . ALA A 1 129 ? 28.789 6.338 -27.117 1.00 29.00 129 ALA A C 1
ATOM 993 O O . ALA A 1 129 ? 27.718 6.571 -26.567 1.00 29.00 129 ALA A O 1
ATOM 994 N N . ARG A 1 130 ? 29.149 5.113 -27.520 1.00 31.48 130 ARG A N 1
ATOM 995 C CA . ARG A 1 130 ? 28.353 3.871 -27.567 1.00 31.48 130 ARG A CA 1
ATOM 996 C C . ARG A 1 130 ? 28.581 2.984 -26.330 1.00 31.48 130 ARG A C 1
ATOM 998 O O . ARG A 1 130 ? 29.661 3.035 -25.755 1.00 31.48 130 ARG A O 1
ATOM 1005 N N . GLY A 1 131 ? 27.661 2.043 -26.082 1.00 27.94 131 GLY A N 1
AT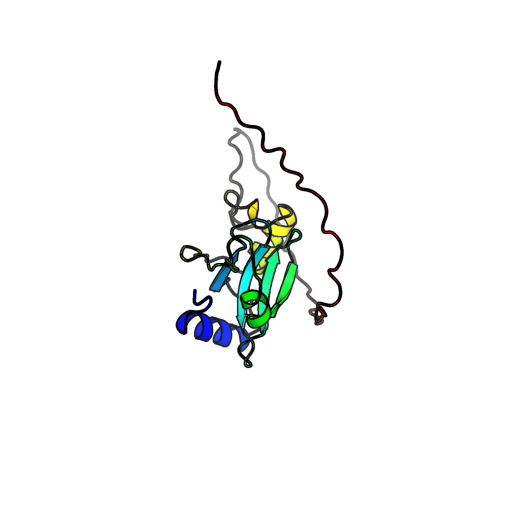OM 1006 C CA . GLY A 1 131 ? 27.953 0.754 -25.421 1.00 27.94 131 GLY A CA 1
ATOM 1007 C C . GLY A 1 131 ? 27.088 0.450 -24.194 1.00 27.94 131 GLY A C 1
ATOM 1008 O O . GLY A 1 131 ? 27.130 1.184 -23.216 1.00 27.94 131 GLY A O 1
ATOM 1009 N N . GLY A 1 132 ? 26.300 -0.630 -24.252 1.00 31.20 132 GLY A N 1
ATOM 1010 C CA . GLY A 1 132 ? 25.438 -1.100 -23.158 1.00 31.20 132 GLY A CA 1
ATOM 1011 C C . GLY A 1 132 ? 25.979 -2.328 -22.425 1.00 31.20 132 GLY A C 1
ATOM 1012 O O . GLY A 1 132 ? 26.917 -2.950 -22.911 1.00 31.20 132 GLY A O 1
ATOM 1013 N N . VAL A 1 133 ? 25.339 -2.699 -21.305 1.00 26.94 133 VAL A N 1
ATOM 1014 C CA . VAL A 1 133 ? 25.333 -4.055 -20.713 1.00 26.94 133 VAL A CA 1
ATOM 1015 C C . VAL A 1 133 ? 24.033 -4.253 -19.909 1.00 26.94 133 VAL A C 1
ATOM 1017 O O . VAL A 1 133 ? 23.578 -3.335 -19.230 1.00 26.94 133 VAL A O 1
ATOM 1020 N N . ALA A 1 134 ? 23.434 -5.442 -20.016 1.00 29.44 134 ALA A N 1
ATOM 1021 C CA . ALA A 1 134 ? 22.203 -5.872 -19.349 1.00 29.44 134 ALA A CA 1
ATOM 1022 C C . ALA A 1 134 ? 22.422 -6.235 -17.864 1.00 29.44 134 ALA A C 1
ATOM 1024 O O . ALA A 1 134 ? 23.441 -6.832 -17.520 1.00 29.44 134 ALA A O 1
ATOM 1025 N N . PHE A 1 135 ? 21.449 -5.918 -17.000 1.00 26.31 135 PHE A N 1
ATOM 1026 C CA . PHE A 1 135 ? 21.463 -6.264 -15.573 1.00 26.31 135 PHE A CA 1
ATOM 1027 C C . PHE A 1 135 ? 20.550 -7.470 -15.311 1.00 26.31 135 PHE A C 1
ATOM 1029 O O . PHE A 1 135 ? 19.344 -7.417 -15.546 1.00 26.31 135 PHE A O 1
ATOM 1036 N N . GLN A 1 136 ? 21.141 -8.567 -14.844 1.00 27.09 136 GLN A N 1
ATOM 1037 C CA . GLN A 1 136 ? 20.450 -9.801 -14.481 1.00 27.09 136 GLN A CA 1
ATOM 1038 C C . GLN A 1 136 ? 20.007 -9.711 -13.013 1.00 27.09 136 GLN A C 1
ATOM 1040 O O . GLN A 1 136 ? 20.845 -9.697 -12.114 1.00 27.09 136 GLN A O 1
ATOM 1045 N N . LEU A 1 137 ? 18.697 -9.628 -12.762 1.00 32.97 137 LEU A N 1
ATOM 1046 C CA . LEU A 1 137 ? 18.133 -9.629 -11.410 1.00 32.97 137 LEU A CA 1
ATOM 1047 C C . LEU A 1 137 ? 18.000 -11.070 -10.898 1.00 32.97 137 LEU A C 1
ATOM 1049 O O . LEU A 1 137 ? 17.134 -11.820 -11.342 1.00 32.97 137 LEU A O 1
ATOM 1053 N N . ALA A 1 138 ? 18.849 -11.443 -9.943 1.00 27.25 138 ALA A N 1
ATOM 1054 C CA . ALA A 1 138 ? 18.664 -12.622 -9.105 1.00 27.25 138 ALA A CA 1
ATOM 1055 C C . ALA A 1 138 ? 18.004 -12.189 -7.785 1.00 27.25 138 ALA A C 1
ATOM 1057 O O . ALA A 1 138 ? 18.586 -11.432 -7.013 1.00 27.25 138 ALA A O 1
ATOM 1058 N N . GLN A 1 139 ? 16.781 -12.654 -7.538 1.00 42.19 139 GLN A N 1
ATOM 1059 C CA . GLN A 1 139 ? 16.024 -12.437 -6.301 1.00 42.19 139 GLN A CA 1
ATOM 1060 C C . GLN A 1 139 ? 15.989 -13.741 -5.491 1.00 42.19 139 GLN A C 1
ATOM 1062 O O . GLN A 1 139 ? 15.637 -14.777 -6.057 1.00 42.19 139 GLN A O 1
ATOM 1067 N N . PRO A 1 140 ? 16.225 -13.709 -4.168 1.00 33.66 140 PRO A N 1
ATOM 1068 C CA . PRO A 1 140 ? 15.646 -14.692 -3.268 1.00 33.66 140 PRO A CA 1
ATOM 1069 C C . PRO A 1 140 ? 14.678 -13.996 -2.302 1.00 33.66 140 PRO A C 1
ATOM 1071 O O . PRO A 1 140 ? 15.078 -13.424 -1.290 1.00 33.66 140 PRO A O 1
ATOM 1074 N N . ARG A 1 141 ? 13.377 -14.074 -2.609 1.00 39.16 141 ARG A N 1
ATOM 1075 C CA . ARG A 1 141 ? 12.288 -13.709 -1.692 1.00 39.16 141 ARG A CA 1
ATOM 1076 C C . ARG A 1 141 ? 12.197 -14.774 -0.589 1.00 39.16 141 ARG A C 1
ATOM 1078 O O . ARG A 1 141 ? 11.735 -15.885 -0.838 1.00 39.16 141 ARG A O 1
ATOM 1085 N N . ARG A 1 142 ? 12.629 -14.450 0.632 1.00 31.69 142 ARG A N 1
ATOM 1086 C CA . ARG A 1 142 ? 12.200 -15.145 1.857 1.00 31.69 142 ARG A CA 1
ATOM 1087 C C . ARG A 1 142 ? 11.378 -14.177 2.694 1.00 31.69 142 ARG A C 1
ATOM 1089 O O . ARG A 1 142 ? 11.797 -13.052 2.932 1.00 31.69 142 ARG A O 1
ATOM 1096 N N . ALA A 1 143 ? 10.198 -14.641 3.087 1.00 30.95 143 ALA A N 1
ATOM 1097 C CA . ALA A 1 143 ? 9.255 -13.926 3.925 1.00 30.95 143 ALA A CA 1
ATOM 1098 C C . ALA A 1 143 ? 9.892 -13.557 5.275 1.00 30.95 143 ALA A C 1
ATOM 1100 O O . ALA A 1 143 ? 10.261 -14.444 6.043 1.00 30.95 143 ALA A O 1
ATOM 1101 N N . CYS A 1 144 ? 9.974 -12.260 5.564 1.00 24.52 144 CYS A N 1
ATOM 1102 C CA . CYS A 1 144 ? 9.992 -11.754 6.929 1.00 24.52 144 CYS A CA 1
ATOM 1103 C C . CYS A 1 144 ? 8.584 -11.243 7.218 1.00 24.52 144 CYS A C 1
ATOM 1105 O O . CYS A 1 144 ? 8.139 -10.249 6.649 1.00 24.52 144 CYS A O 1
ATOM 1107 N N . VAL A 1 145 ? 7.867 -11.963 8.072 1.00 27.44 145 VAL A N 1
ATOM 1108 C CA . VAL A 1 145 ? 6.709 -11.414 8.772 1.00 27.44 145 VAL A CA 1
ATOM 1109 C C . VAL A 1 145 ? 7.279 -10.357 9.716 1.00 27.44 145 VAL A C 1
ATOM 1111 O O . VAL A 1 145 ? 8.010 -10.702 10.641 1.00 27.44 145 VAL A O 1
ATOM 1114 N N . LEU A 1 146 ? 7.023 -9.076 9.451 1.00 36.22 146 LEU A N 1
ATOM 1115 C CA . LEU A 1 146 ? 7.276 -8.024 10.431 1.00 36.22 146 LEU A CA 1
ATOM 1116 C C . LEU A 1 146 ? 6.266 -8.222 11.566 1.00 36.22 146 LEU A C 1
ATOM 1118 O O . LEU A 1 146 ? 5.106 -7.833 11.453 1.00 36.22 146 LEU A O 1
ATOM 1122 N N . GLU A 1 147 ? 6.691 -8.880 12.647 1.00 26.95 147 GLU A N 1
ATOM 1123 C CA . GLU A 1 147 ? 6.010 -8.758 13.933 1.00 26.95 147 GLU A CA 1
ATOM 1124 C C . GLU A 1 147 ? 6.048 -7.280 14.332 1.00 26.95 147 GLU A C 1
ATOM 1126 O O . GLU A 1 147 ? 7.101 -6.735 14.669 1.00 26.95 147 GLU A O 1
ATOM 1131 N N . VAL A 1 148 ? 4.895 -6.615 14.287 1.00 37.69 148 VAL A N 1
ATOM 1132 C CA . VAL A 1 148 ? 4.713 -5.260 14.815 1.00 37.69 148 VAL A CA 1
ATOM 1133 C C . VAL A 1 148 ? 4.690 -5.350 16.344 1.00 37.69 148 VAL A C 1
ATOM 1135 O O . VAL A 1 148 ? 3.655 -5.276 16.999 1.00 37.69 148 VAL A O 1
ATOM 1138 N N . GLY A 1 149 ? 5.862 -5.570 16.930 1.00 39.16 149 GLY A N 1
ATOM 1139 C CA . GLY A 1 149 ? 6.103 -5.553 18.363 1.00 39.16 149 GLY A CA 1
ATOM 1140 C C . GLY A 1 149 ? 7.176 -4.522 18.689 1.00 39.16 149 GLY A C 1
ATOM 1141 O O . GLY A 1 149 ? 8.331 -4.725 18.347 1.00 39.16 149 GLY A O 1
ATOM 1142 N N . GLN A 1 150 ? 6.783 -3.477 19.431 1.00 37.28 150 GLN A N 1
ATOM 1143 C CA . GLN A 1 150 ? 7.605 -2.391 20.008 1.00 37.28 150 GLN A CA 1
ATOM 1144 C C . GLN A 1 150 ? 7.758 -1.118 19.151 1.00 37.28 150 GLN A C 1
ATOM 1146 O O . GLN A 1 150 ? 8.770 -0.886 18.503 1.00 37.28 150 GLN A O 1
ATOM 1151 N N . ALA A 1 151 ? 6.802 -0.198 19.305 1.00 32.97 151 ALA A N 1
ATOM 1152 C CA . ALA A 1 151 ? 7.060 1.240 19.187 1.00 32.97 151 ALA A CA 1
ATOM 1153 C C . ALA A 1 151 ? 6.397 1.989 20.360 1.00 32.97 151 ALA A C 1
ATOM 1155 O O . ALA A 1 151 ? 5.456 2.764 20.217 1.00 32.97 151 ALA A O 1
ATOM 1156 N N . ARG A 1 152 ? 6.885 1.708 21.573 1.00 38.72 152 ARG A N 1
ATOM 1157 C CA . ARG A 1 152 ? 6.924 2.691 22.666 1.00 38.72 152 ARG A CA 1
ATOM 1158 C C . ARG A 1 152 ? 8.277 3.395 22.538 1.00 38.72 152 ARG A C 1
ATOM 1160 O O . ARG A 1 152 ? 9.239 2.708 22.228 1.00 38.72 152 ARG A O 1
ATOM 1167 N N . VAL A 1 153 ? 8.331 4.697 22.854 1.00 31.45 153 VAL A N 1
ATOM 1168 C CA . VAL A 1 153 ? 9.412 5.685 22.576 1.00 31.45 153 VAL A CA 1
ATOM 1169 C C . VAL A 1 153 ? 9.082 6.452 21.279 1.00 31.45 153 VAL A C 1
ATOM 1171 O O . VAL A 1 153 ? 9.035 5.856 20.221 1.00 31.45 153 VAL A O 1
ATOM 1174 N N . LEU A 1 154 ? 8.762 7.750 21.249 1.00 31.59 154 LEU A N 1
ATOM 1175 C CA . LEU A 1 154 ? 9.044 8.853 22.166 1.00 31.59 154 LEU A CA 1
ATOM 1176 C C . LEU A 1 154 ? 7.916 9.911 22.062 1.00 31.59 154 LEU A C 1
ATOM 1178 O O . LEU A 1 154 ? 7.836 10.659 21.093 1.00 31.59 154 LEU A O 1
ATOM 1182 N N . MET A 1 155 ? 7.063 10.029 23.087 1.00 35.38 155 MET A N 1
ATOM 1183 C CA . MET A 1 155 ? 6.382 11.300 23.365 1.00 35.38 155 MET A CA 1
ATOM 1184 C C . MET A 1 155 ? 7.434 12.257 23.925 1.00 35.38 155 MET A C 1
ATOM 1186 O O . MET A 1 155 ? 7.764 12.173 25.108 1.00 35.38 155 MET A O 1
ATOM 1190 N N . ARG A 1 156 ? 7.972 13.159 23.107 1.00 37.50 156 ARG A N 1
ATOM 1191 C CA . ARG A 1 156 ? 8.525 14.433 23.584 1.00 37.50 156 ARG A CA 1
ATOM 1192 C C . ARG A 1 156 ? 8.870 15.326 22.408 1.00 37.50 156 ARG A C 1
ATOM 1194 O O . ARG A 1 156 ? 9.823 15.050 21.701 1.00 37.50 156 ARG A O 1
ATOM 1201 N N . GLN A 1 157 ? 8.109 16.413 22.323 1.00 36.50 157 GLN A N 1
ATOM 1202 C CA . GLN A 1 157 ? 8.448 17.752 21.830 1.00 36.50 157 GLN A CA 1
ATOM 1203 C C . GLN A 1 157 ? 7.373 18.236 20.875 1.00 36.50 157 GLN A C 1
ATOM 1205 O O . GLN A 1 157 ? 7.481 18.015 19.685 1.00 36.50 157 GLN A O 1
ATOM 1210 N N . LEU A 1 158 ? 6.377 18.934 21.420 1.00 32.91 158 LEU A N 1
ATOM 1211 C CA . LEU A 1 158 ? 5.984 20.258 20.938 1.00 32.91 158 LEU A CA 1
ATOM 1212 C C . LEU A 1 158 ? 5.345 20.999 22.119 1.00 32.91 158 LEU A C 1
ATOM 1214 O O . LEU A 1 158 ? 4.142 20.935 22.356 1.00 32.91 158 LEU A O 1
ATOM 1218 N N . SER A 1 159 ? 6.188 21.678 22.897 1.00 32.53 159 SER A N 1
ATOM 1219 C CA . SER A 1 159 ? 5.744 22.791 23.730 1.00 32.53 159 SER A CA 1
ATOM 1220 C C . SER A 1 159 ? 5.428 23.953 22.790 1.00 32.53 159 SER A C 1
ATOM 1222 O O . SER A 1 159 ? 6.339 24.547 22.221 1.00 32.53 159 SER A O 1
ATOM 1224 N N . PHE A 1 160 ? 4.148 24.259 22.606 1.00 32.00 160 PHE A N 1
ATOM 1225 C CA . PHE A 1 160 ? 3.704 25.530 22.041 1.00 32.00 160 PHE A CA 1
ATOM 1226 C C . PHE A 1 160 ? 3.776 26.609 23.132 1.00 32.00 160 PHE A C 1
ATOM 1228 O O . PHE A 1 160 ? 3.130 26.439 24.167 1.00 32.00 160 PHE A O 1
ATOM 1235 N N . PRO A 1 161 ? 4.464 27.743 22.931 1.00 34.62 161 PRO A N 1
ATOM 1236 C CA . PRO A 1 161 ? 4.083 28.974 23.598 1.00 34.62 161 PRO A CA 1
ATOM 1237 C C . PRO A 1 161 ? 2.971 29.654 22.788 1.00 34.62 161 PRO A C 1
ATOM 1239 O O . PRO A 1 161 ? 3.200 30.223 21.722 1.00 34.62 161 PRO A O 1
ATOM 1242 N N . VAL A 1 162 ? 1.750 29.588 23.316 1.00 38.97 162 VAL A N 1
ATOM 1243 C CA . VAL A 1 162 ? 0.699 30.568 23.029 1.00 38.97 162 VAL A CA 1
ATOM 1244 C C . VAL A 1 162 ? 1.056 31.835 23.800 1.00 38.97 162 VAL A C 1
ATOM 1246 O O . VAL A 1 162 ? 1.025 31.811 25.024 1.00 38.97 162 VAL A O 1
ATOM 1249 N N . SER A 1 163 ? 1.362 32.920 23.089 1.00 39.00 163 SER A N 1
ATOM 1250 C CA . SER A 1 163 ? 1.279 34.288 23.616 1.00 39.00 163 SER A CA 1
ATOM 1251 C C . SER A 1 163 ? 0.900 35.253 22.492 1.00 39.00 163 SER A C 1
ATOM 1253 O O . SER A 1 163 ? 1.736 35.786 21.773 1.00 39.00 163 SER A O 1
ATOM 1255 N N . THR A 1 164 ? -0.412 35.374 22.313 1.00 39.12 164 THR A N 1
ATOM 1256 C CA . THR A 1 164 ? -1.196 36.605 22.154 1.00 39.12 164 THR A CA 1
ATOM 1257 C C . THR A 1 164 ? -0.460 37.864 21.661 1.00 39.12 164 THR A C 1
ATOM 1259 O O . THR A 1 164 ? 0.171 38.573 22.439 1.00 39.12 164 THR A O 1
ATOM 1262 N N . MET A 1 165 ? -0.665 38.218 20.388 1.00 32.56 165 MET A N 1
ATOM 1263 C CA . MET A 1 165 ? -0.565 39.600 19.901 1.00 32.56 165 MET A CA 1
ATOM 1264 C C . MET A 1 165 ? -1.954 40.240 20.003 1.00 32.56 165 MET A C 1
ATOM 1266 O O . MET A 1 165 ? -2.876 39.894 19.265 1.00 32.56 165 MET A O 1
ATOM 1270 N N . SER A 1 166 ? -2.120 41.159 20.948 1.00 36.41 166 SER A N 1
ATOM 1271 C CA . SER A 1 166 ? -3.209 42.135 20.963 1.00 36.41 166 SER A CA 1
ATOM 1272 C C . SER A 1 166 ? -2.771 43.351 21.766 1.00 36.41 166 SER A C 1
ATOM 1274 O O . SER A 1 166 ? -2.456 43.210 22.942 1.00 36.41 166 SER A O 1
ATOM 1276 N N . GLN A 1 167 ? -2.853 44.512 21.107 1.00 44.31 167 GLN A N 1
ATOM 1277 C CA . GLN A 1 167 ? -2.802 45.869 21.664 1.00 44.31 167 GLN A CA 1
ATOM 1278 C C . GLN A 1 167 ? -1.406 46.329 22.113 1.00 44.31 167 GLN A C 1
ATOM 1280 O O . GLN A 1 167 ? -0.942 45.939 23.177 1.00 44.31 167 GLN A O 1
ATOM 1285 N N . TRP A 1 168 ? -0.713 47.100 21.267 1.00 36.25 168 TRP A N 1
ATOM 1286 C CA . TRP A 1 168 ? -0.491 48.558 21.355 1.00 36.25 168 TRP A CA 1
ATOM 1287 C C . TRP A 1 168 ? 0.245 49.035 20.097 1.00 36.25 168 TRP A C 1
ATOM 1289 O O . TRP A 1 168 ? 1.081 48.260 19.580 1.00 36.25 168 TRP A O 1
#

p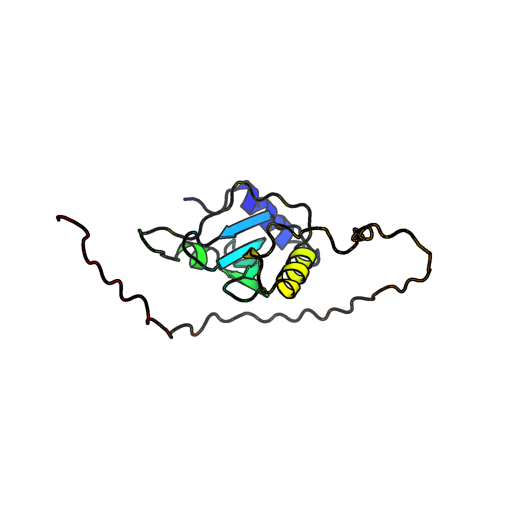LDDT: mean 70.49, std 27.75, range [24.52, 97.19]

Sequence (168 aa):
MILLTDELREQLLANGRNRDVDHVPVVKFFNPFGEGVWLATELDPGGDIMFGLADIGYPELGSWSLSEMQAIRLPFGMGIERDLLSATSLPVSVWAEAAREAGSIRVNRRCMVPPGVAKGPLWRCGEQARGGVAFQLAQPRRACVLEVGQARVLMRQLSFPVSTMSQW

Foldseek 3Di:
DDAADPVLLVQQAVQQVVVVDQFDFSWWKADPPDFKIFGFGHAHPVSFKTWAWMTRQAIDTAIDGPVVQQVDADPPRDGIHIDPPDDDPDGRVQLSVVCNVVRHSVSPPPPPDGPPPPPPDPDDDDDDDDDDDDDDDDDDDDDDPPPPPDDDDDPDDDDDDDDDDDDD

Secondary structure (DSSP, 8-state):
--SS-HHHHHHHHHHHT-TTS-PPP-EEEE-TTSS-EEEEEEE-TTSSEEEEEEESSSEEEEEEEHHHHHH---GGG---EE-TT----S-HHHHHHHHHHHSSSGGGSS----TTS--PPP----------------------------------------------

Radius of gyration: 20.58 Å; chains: 1; bounding box: 45×64×53 Å